Protein AF-A0A151UJQ2-F1 (afdb_monomer_lite)

Structure (mmCIF, N/CA/C/O backbone):
data_AF-A0A151UJQ2-F1
#
_entry.id   AF-A0A151UJQ2-F1
#
loop_
_atom_site.group_PDB
_atom_site.id
_atom_site.type_symbol
_atom_site.label_atom_id
_atom_site.label_alt_id
_atom_site.label_comp_id
_atom_site.label_asym_id
_atom_site.label_entity_id
_atom_site.label_seq_id
_atom_site.pdbx_PDB_ins_code
_atom_site.Cartn_x
_atom_site.Cartn_y
_atom_site.Cartn_z
_atom_site.occupancy
_atom_site.B_iso_or_equiv
_atom_site.auth_seq_id
_atom_site.auth_comp_id
_atom_site.auth_asym_id
_atom_site.auth_atom_id
_atom_site.pdbx_PDB_model_num
ATOM 1 N N . MET A 1 1 ? 1.422 17.877 -11.902 1.00 35.19 1 MET A N 1
ATOM 2 C CA . MET A 1 1 ? 1.586 17.214 -10.594 1.00 35.19 1 MET A CA 1
ATOM 3 C C . MET A 1 1 ? 0.259 17.316 -9.859 1.00 35.19 1 MET A C 1
ATOM 5 O O . MET A 1 1 ? 0.004 18.330 -9.222 1.00 35.19 1 MET A O 1
ATOM 9 N N . THR A 1 2 ? -0.645 16.349 -10.036 1.00 39.09 2 THR A N 1
ATOM 10 C CA . THR A 1 2 ? -1.958 16.385 -9.369 1.00 39.09 2 THR A CA 1
ATOM 11 C C . THR A 1 2 ? -1.910 15.424 -8.195 1.00 39.09 2 THR A C 1
ATOM 13 O O . THR A 1 2 ? -2.050 14.216 -8.369 1.00 39.09 2 THR A O 1
ATOM 16 N N . LEU A 1 3 ? -1.672 15.973 -7.004 1.00 44.91 3 LEU A N 1
ATOM 17 C CA . LEU A 1 3 ? -1.770 15.251 -5.743 1.00 44.91 3 LEU A CA 1
ATOM 18 C C . LEU A 1 3 ? -3.203 14.714 -5.616 1.00 44.91 3 LEU A C 1
ATOM 20 O O . LEU A 1 3 ? -4.153 15.477 -5.433 1.00 44.91 3 LEU A O 1
ATOM 24 N N . VAL A 1 4 ? -3.380 13.402 -5.753 1.00 54.59 4 VAL A N 1
ATOM 25 C CA . VAL A 1 4 ? -4.663 12.749 -5.478 1.00 54.59 4 VAL A CA 1
ATOM 26 C C . VAL A 1 4 ? -4.844 12.824 -3.960 1.00 54.59 4 VAL A C 1
ATOM 28 O O . VAL A 1 4 ? -4.207 12.104 -3.205 1.00 54.59 4 VAL A O 1
ATOM 31 N N . SER A 1 5 ? -5.594 13.817 -3.492 1.00 54.88 5 SER A N 1
ATOM 32 C CA . SER A 1 5 ? -5.756 14.101 -2.064 1.00 54.88 5 SER A CA 1
ATOM 33 C C . SER A 1 5 ? -6.420 12.929 -1.329 1.00 54.88 5 SER A C 1
ATOM 35 O O . SER A 1 5 ? -7.575 12.624 -1.548 1.00 54.88 5 SER A O 1
ATOM 37 N N . THR A 1 6 ? -5.757 12.260 -0.392 1.00 59.94 6 THR A N 1
ATOM 38 C CA . THR A 1 6 ? -6.407 11.200 0.408 1.00 59.94 6 THR A CA 1
ATOM 39 C C . THR A 1 6 ? -7.452 11.741 1.398 1.00 59.94 6 THR A C 1
ATOM 41 O O . THR A 1 6 ? -8.143 10.957 2.048 1.00 59.94 6 THR A O 1
ATOM 44 N N . SER A 1 7 ? -7.638 13.066 1.475 1.00 57.69 7 SER A N 1
ATOM 45 C CA . SER A 1 7 ? -8.542 13.745 2.409 1.00 57.69 7 SER A CA 1
ATOM 46 C C . SER A 1 7 ? -10.016 13.369 2.237 1.00 57.69 7 SER A C 1
ATOM 48 O O . SER A 1 7 ? -10.766 13.410 3.204 1.00 57.69 7 SER A O 1
ATOM 50 N N . TYR A 1 8 ? -10.450 12.951 1.044 1.00 55.22 8 TYR A N 1
ATOM 51 C CA . TYR A 1 8 ? -11.830 12.490 0.826 1.00 55.22 8 TYR A CA 1
ATOM 52 C C . TYR A 1 8 ? -12.083 11.064 1.318 1.00 55.22 8 TYR A C 1
ATOM 54 O O . TYR A 1 8 ? -13.232 10.679 1.529 1.00 55.22 8 TYR A O 1
ATOM 62 N N . ILE A 1 9 ? -11.031 10.273 1.539 1.00 59.78 9 ILE A N 1
ATOM 63 C CA . ILE A 1 9 ? -11.175 8.890 1.993 1.00 59.78 9 ILE A CA 1
ATOM 64 C C . ILE A 1 9 ? -11.754 8.858 3.407 1.00 59.78 9 ILE A C 1
ATOM 66 O O . ILE A 1 9 ? -12.540 7.963 3.695 1.00 59.78 9 ILE A O 1
ATOM 70 N N . SER A 1 10 ? -11.436 9.819 4.281 1.00 57.88 10 SER A N 1
ATOM 71 C CA . SER A 1 10 ? -11.972 9.883 5.652 1.00 57.88 10 SER A CA 1
ATOM 72 C C . SER A 1 10 ? -13.460 10.252 5.711 1.00 57.88 10 SER A C 1
ATOM 74 O O . SER A 1 10 ? -14.137 9.829 6.643 1.00 57.88 10 SER A O 1
ATOM 76 N N . LEU A 1 11 ? -13.975 10.959 4.699 1.00 59.56 11 LEU A N 1
ATOM 77 C CA . LEU A 1 11 ? -15.348 11.475 4.652 1.00 59.56 11 LEU A CA 1
ATOM 78 C C . LEU A 1 11 ? -16.390 10.424 4.254 1.00 59.56 11 LEU A C 1
ATOM 80 O O . LEU A 1 11 ? -17.583 10.640 4.451 1.00 59.56 11 LEU A O 1
ATOM 84 N N . VAL A 1 12 ? -15.960 9.291 3.694 1.00 59.41 12 VAL A N 1
ATOM 85 C CA . VAL A 1 12 ? -16.871 8.252 3.203 1.00 59.41 12 VAL A CA 1
ATOM 86 C C . VAL A 1 12 ? -16.637 6.943 3.976 1.00 59.41 12 VAL A C 1
ATOM 88 O O . VAL A 1 12 ? -15.484 6.509 4.117 1.00 59.41 12 VAL A O 1
ATOM 91 N N . PRO A 1 13 ? -17.693 6.271 4.482 1.00 60.00 13 PRO A N 1
ATOM 92 C CA . PRO A 1 13 ? -17.589 4.994 5.193 1.00 60.00 13 PRO A CA 1
ATOM 93 C C . PRO A 1 13 ? -17.366 3.827 4.214 1.00 60.00 13 PRO A C 1
ATOM 95 O O . PRO A 1 13 ? -18.125 2.865 4.161 1.00 60.00 13 PRO A O 1
ATOM 98 N N . ILE A 1 14 ? -16.321 3.912 3.394 1.00 66.56 14 ILE A N 1
ATOM 99 C CA . ILE A 1 14 ? -15.983 2.888 2.404 1.00 66.56 14 ILE A CA 1
ATOM 100 C C . ILE A 1 14 ? -15.098 1.847 3.078 1.00 66.56 14 ILE A C 1
ATOM 102 O O . ILE A 1 14 ? -14.007 2.183 3.521 1.00 66.56 14 ILE A O 1
ATOM 106 N N . SER A 1 15 ? -15.516 0.583 3.126 1.00 68.38 15 SER A N 1
ATOM 107 C CA . SER A 1 15 ? -14.694 -0.503 3.687 1.00 68.38 15 SER A CA 1
ATOM 108 C C . SER A 1 15 ? -13.579 -0.980 2.746 1.00 68.38 15 SER A C 1
ATOM 110 O O . SER A 1 15 ? -12.629 -1.616 3.200 1.00 68.38 15 SER A O 1
ATOM 112 N N . VAL A 1 16 ? -13.693 -0.704 1.440 1.00 72.12 16 VAL A N 1
ATOM 113 C CA . VAL A 1 16 ? -12.786 -1.216 0.402 1.00 72.12 16 VAL A CA 1
ATOM 114 C C . VAL A 1 16 ? -12.450 -0.147 -0.641 1.00 72.12 16 VAL A C 1
ATOM 116 O O . VAL A 1 16 ? -13.332 0.335 -1.347 1.00 72.12 16 VAL A O 1
ATOM 119 N N . ILE A 1 17 ? -11.167 0.173 -0.798 1.00 77.19 17 ILE A N 1
ATOM 120 C CA . ILE A 1 17 ? -10.669 1.117 -1.806 1.00 77.19 17 ILE A CA 1
ATOM 121 C C . ILE A 1 17 ? -10.026 0.321 -2.942 1.00 77.19 17 ILE A C 1
ATOM 123 O O . ILE A 1 17 ? -9.005 -0.335 -2.743 1.00 77.19 17 ILE A O 1
ATOM 127 N N . LYS A 1 18 ? -10.616 0.372 -4.143 1.00 81.81 18 LYS A N 1
ATOM 128 C CA . LYS A 1 18 ? -10.051 -0.265 -5.345 1.00 81.81 18 LYS A CA 1
ATOM 129 C C . LYS A 1 18 ? -9.156 0.724 -6.079 1.00 81.81 18 LYS A C 1
ATOM 131 O O . LYS A 1 18 ? -9.619 1.762 -6.550 1.00 81.81 18 LYS A O 1
ATOM 136 N N . LEU A 1 19 ? -7.881 0.388 -6.212 1.00 80.62 19 LEU A N 1
ATOM 137 C CA . LEU A 1 19 ? -6.928 1.196 -6.961 1.00 80.62 19 LEU A CA 1
ATOM 138 C C . LEU A 1 19 ? -7.074 0.914 -8.452 1.00 80.62 19 LEU A C 1
ATOM 140 O O . LEU A 1 19 ? -7.146 -0.243 -8.877 1.00 80.62 19 LEU A O 1
ATOM 144 N N . ARG A 1 20 ? -7.090 1.982 -9.253 1.00 80.12 20 ARG A N 1
ATOM 145 C CA . ARG A 1 20 ? -7.125 1.870 -10.713 1.00 80.12 20 ARG A CA 1
ATOM 146 C C . ARG A 1 20 ? -5.800 1.289 -11.231 1.00 80.12 20 ARG A C 1
ATOM 148 O O . ARG A 1 20 ? -4.745 1.731 -10.774 1.00 80.12 20 ARG A O 1
ATOM 155 N N . PRO A 1 21 ? -5.822 0.415 -12.256 1.00 75.94 21 PRO A N 1
ATOM 156 C CA . PRO A 1 21 ? -4.609 -0.186 -12.816 1.00 75.94 21 PRO A CA 1
ATOM 157 C C . PRO A 1 21 ? -3.568 0.828 -13.299 1.00 75.94 21 PRO A C 1
ATOM 159 O O . PRO A 1 21 ? -2.379 0.566 -13.211 1.00 75.94 21 PRO A O 1
ATOM 162 N N . GLY A 1 22 ? -3.984 2.010 -13.771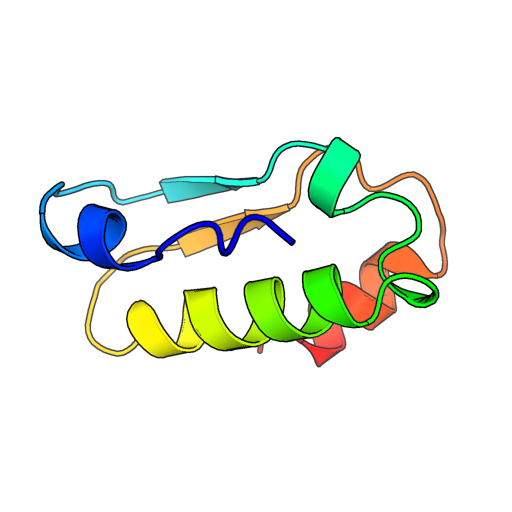 1.00 80.31 22 GLY A N 1
ATOM 163 C CA . GLY A 1 22 ? -3.051 3.063 -14.197 1.00 80.31 22 GLY A CA 1
ATOM 164 C C . GLY A 1 22 ? -2.164 3.622 -13.076 1.00 80.31 22 GLY A C 1
ATOM 165 O O . GLY A 1 22 ? -1.139 4.229 -13.365 1.00 80.31 22 GLY A O 1
ATOM 166 N N . LEU A 1 23 ? -2.541 3.407 -11.812 1.00 77.19 23 LEU A N 1
ATOM 167 C CA . LEU A 1 23 ? -1.742 3.793 -10.648 1.00 77.19 23 LEU A CA 1
ATOM 168 C C . LEU A 1 23 ? 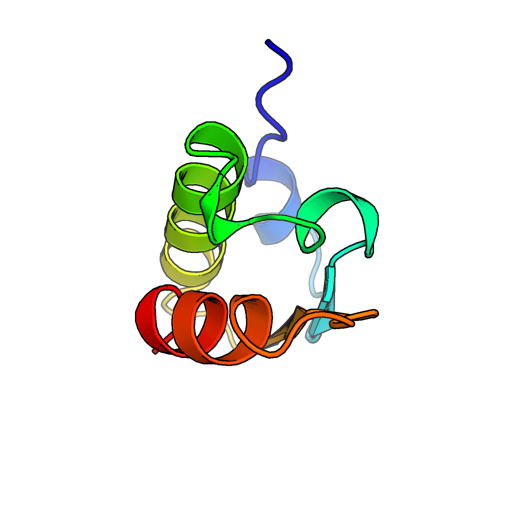-0.757 2.693 -10.225 1.00 77.19 23 LEU A C 1
ATOM 170 O O . LEU A 1 23 ? 0.289 2.986 -9.655 1.00 77.19 23 LEU A O 1
ATOM 174 N N . VAL A 1 24 ? -1.112 1.441 -10.515 1.00 81.31 24 VAL A N 1
ATOM 175 C CA . VAL A 1 24 ? -0.360 0.232 -10.158 1.00 81.31 24 VAL A CA 1
ATOM 176 C C . VAL A 1 24 ? 0.671 -0.131 -11.230 1.00 81.31 24 VAL A C 1
ATOM 178 O O . VAL A 1 24 ? 1.752 -0.613 -10.902 1.00 81.31 24 VAL A O 1
ATOM 181 N N . ARG A 1 25 ? 0.357 0.130 -12.505 1.00 82.25 25 ARG A N 1
ATO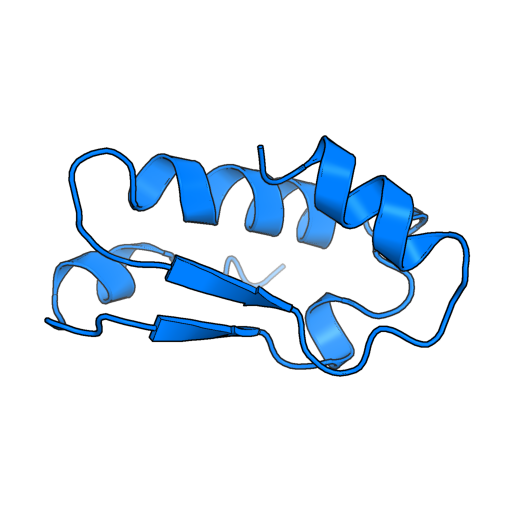M 182 C CA . ARG A 1 25 ? 1.249 -0.170 -13.627 1.00 82.25 25 ARG A CA 1
ATOM 183 C C . ARG A 1 25 ? 2.575 0.560 -13.507 1.00 82.25 25 ARG A C 1
ATOM 185 O O . ARG A 1 25 ? 2.596 1.777 -13.306 1.00 82.25 25 ARG A O 1
ATOM 192 N N . ASP A 1 26 ? 3.663 -0.181 -13.675 1.00 80.62 26 ASP A N 1
ATOM 193 C CA . ASP A 1 26 ? 5.032 0.324 -13.572 1.00 80.62 26 ASP A CA 1
ATOM 194 C C . ASP A 1 26 ? 5.294 1.063 -12.250 1.00 80.62 26 ASP A C 1
ATOM 196 O O . ASP A 1 26 ? 6.116 1.980 -12.209 1.00 80.62 26 ASP A O 1
ATOM 200 N N . ILE A 1 27 ? 4.607 0.703 -11.155 1.00 81.62 27 ILE A N 1
ATOM 201 C CA . ILE A 1 27 ? 4.764 1.399 -9.868 1.00 81.62 27 ILE A CA 1
ATOM 202 C C . ILE A 1 27 ? 6.223 1.420 -9.408 1.00 81.62 27 ILE A C 1
ATOM 204 O O . ILE A 1 27 ? 6.659 2.399 -8.820 1.00 81.62 27 ILE A O 1
ATOM 208 N N . ASN A 1 28 ? 7.016 0.409 -9.763 1.00 78.25 28 ASN A N 1
ATOM 209 C CA . ASN A 1 28 ? 8.454 0.372 -9.504 1.00 78.25 28 ASN A CA 1
ATOM 210 C C . ASN A 1 28 ? 9.217 1.568 -10.127 1.00 78.25 28 ASN A C 1
ATOM 212 O O . ASN A 1 28 ? 10.156 2.083 -9.529 1.00 78.25 28 ASN A O 1
ATOM 216 N N . ARG A 1 29 ? 8.764 2.079 -11.278 1.00 83.44 29 ARG A N 1
ATOM 217 C CA . ARG A 1 29 ? 9.388 3.197 -12.009 1.00 83.44 29 ARG A CA 1
ATOM 218 C C . ARG A 1 29 ? 8.750 4.558 -11.704 1.00 83.44 29 ARG A C 1
ATOM 220 O O . ARG A 1 29 ? 9.262 5.583 -12.143 1.00 83.44 29 ARG A O 1
ATOM 227 N N . ARG A 1 30 ? 7.623 4.588 -10.984 1.00 83.06 30 ARG A N 1
ATOM 228 C CA . ARG A 1 30 ? 6.809 5.790 -10.732 1.00 83.06 30 ARG A CA 1
ATOM 229 C C . ARG A 1 30 ? 6.866 6.196 -9.257 1.00 83.06 30 ARG A C 1
ATOM 231 O O . ARG A 1 30 ? 5.964 5.859 -8.494 1.00 83.06 30 ARG A O 1
ATOM 238 N N . GLN A 1 31 ? 7.890 6.955 -8.864 1.00 80.94 31 GLN A N 1
ATOM 239 C CA . GLN A 1 31 ? 8.095 7.383 -7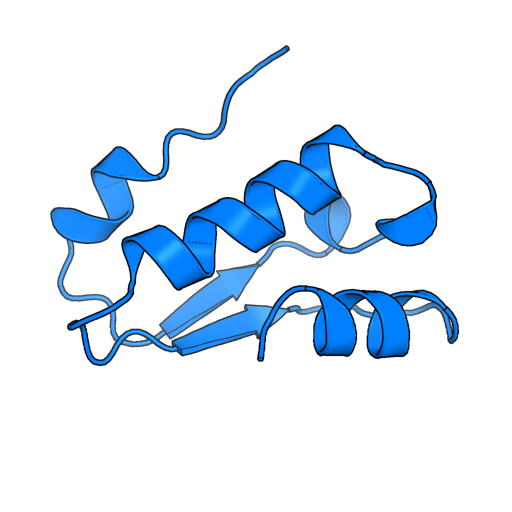.466 1.00 80.94 31 GLN A CA 1
ATOM 240 C C . GLN A 1 31 ? 6.892 8.121 -6.853 1.00 80.94 31 GLN A C 1
ATOM 242 O O . GLN A 1 31 ? 6.526 7.848 -5.714 1.00 80.94 31 GLN A O 1
ATOM 247 N N . GLU A 1 32 ? 6.214 8.999 -7.600 1.00 80.44 32 GLU A N 1
ATOM 248 C CA . GLU A 1 32 ? 4.989 9.658 -7.110 1.00 80.44 32 GLU A CA 1
ATOM 249 C C . GLU A 1 32 ? 3.884 8.655 -6.761 1.00 80.44 32 GLU A C 1
ATOM 251 O O . GLU A 1 32 ? 3.238 8.768 -5.718 1.00 80.44 32 GLU A O 1
ATOM 256 N N . ASN A 1 33 ? 3.687 7.637 -7.604 1.00 83.12 33 ASN A N 1
ATOM 257 C CA . ASN A 1 33 ? 2.697 6.598 -7.344 1.00 83.12 33 ASN A CA 1
ATOM 258 C C . ASN A 1 33 ? 3.097 5.756 -6.129 1.00 83.12 33 ASN A C 1
ATOM 260 O O . ASN A 1 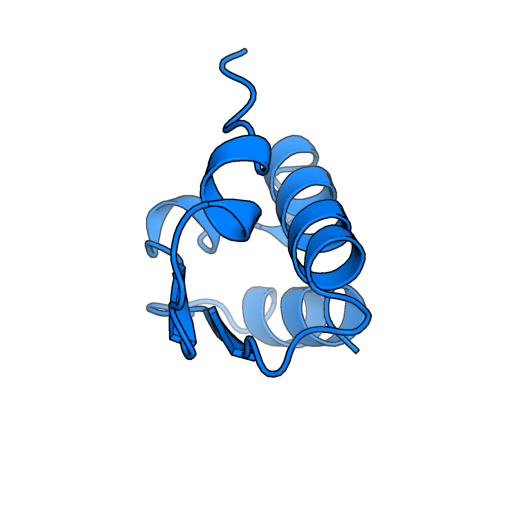33 ? 2.225 5.372 -5.355 1.00 83.12 33 ASN A O 1
ATOM 264 N N . GLN A 1 34 ? 4.392 5.496 -5.930 1.00 81.25 34 GLN A N 1
ATOM 265 C CA . GLN A 1 34 ? 4.886 4.811 -4.733 1.00 81.25 34 GLN A CA 1
ATOM 266 C C . GLN A 1 34 ? 4.571 5.615 -3.471 1.00 81.25 34 GLN A C 1
ATOM 268 O O . GLN A 1 34 ? 3.994 5.071 -2.534 1.00 81.25 34 GLN A O 1
ATOM 273 N N . LEU A 1 35 ? 4.880 6.915 -3.463 1.00 82.69 35 LEU A N 1
ATOM 274 C CA . LEU A 1 35 ? 4.592 7.808 -2.337 1.00 82.69 35 LEU A CA 1
ATOM 275 C C . LEU A 1 35 ? 3.089 7.900 -2.050 1.00 82.69 35 LEU A C 1
ATOM 277 O O . LEU A 1 35 ? 2.676 7.887 -0.890 1.00 82.69 35 LEU A O 1
ATOM 281 N N . PHE A 1 36 ? 2.256 7.934 -3.091 1.00 79.19 36 PHE A N 1
ATOM 282 C CA . PHE A 1 36 ? 0.805 7.894 -2.938 1.00 79.19 36 PHE A CA 1
ATOM 283 C C . PHE A 1 36 ? 0.322 6.569 -2.331 1.00 79.19 36 PHE A C 1
ATOM 285 O O . PHE A 1 36 ? -0.457 6.567 -1.379 1.00 79.19 36 PHE A O 1
ATOM 292 N N . MET A 1 37 ? 0.812 5.432 -2.829 1.00 78.88 37 MET A N 1
ATOM 293 C CA . MET A 1 37 ? 0.461 4.121 -2.276 1.00 78.88 37 MET A CA 1
ATOM 294 C C . MET A 1 37 ? 0.992 3.915 -0.857 1.00 78.88 37 MET A C 1
ATOM 296 O O . MET A 1 37 ? 0.403 3.137 -0.122 1.00 78.88 37 MET A O 1
ATOM 300 N N . GLN A 1 38 ? 2.056 4.609 -0.445 1.00 79.19 38 GLN A N 1
ATOM 301 C CA . GLN A 1 38 ? 2.533 4.606 0.941 1.00 79.19 38 GLN A CA 1
ATOM 302 C C . GLN A 1 38 ? 1.679 5.492 1.856 1.00 79.19 38 GLN A 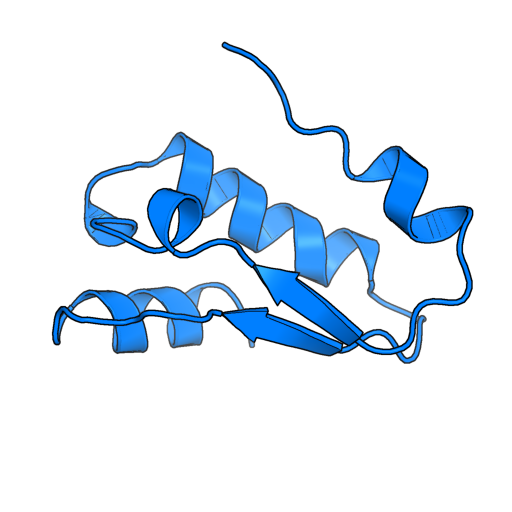C 1
ATOM 304 O O . GLN A 1 38 ? 1.472 5.164 3.025 1.00 79.19 38 GLN A O 1
ATOM 309 N N . SER A 1 39 ? 1.198 6.635 1.363 1.00 78.12 39 SER A N 1
ATOM 310 C CA . SER A 1 39 ? 0.406 7.569 2.172 1.00 78.12 39 SER A CA 1
ATOM 311 C C . SER A 1 39 ? -1.033 7.094 2.380 1.00 78.12 39 SER A C 1
ATOM 313 O O . SER A 1 39 ? -1.640 7.407 3.404 1.00 78.12 39 SER A O 1
ATOM 315 N N . LEU A 1 40 ? -1.575 6.297 1.456 1.00 75.75 40 LEU A N 1
ATOM 316 C CA . LEU A 1 40 ? -2.971 5.865 1.479 1.00 75.75 40 LEU A CA 1
ATOM 317 C C . LEU A 1 40 ? -3.297 4.855 2.601 1.00 75.75 40 LEU A C 1
ATOM 319 O O . LEU A 1 40 ? -4.245 5.110 3.343 1.00 75.75 40 LEU A O 1
ATOM 323 N N . PRO A 1 41 ? -2.518 3.776 2.826 1.00 72.50 41 PRO A N 1
ATOM 324 C CA . PRO A 1 41 ? -2.661 2.910 3.995 1.00 72.50 41 PRO A CA 1
ATOM 325 C C . PRO A 1 41 ? -2.389 3.662 5.294 1.00 72.50 41 PRO A C 1
ATOM 327 O O . PRO A 1 41 ? -3.133 3.485 6.252 1.00 72.50 41 PRO A O 1
ATOM 330 N N . LYS A 1 42 ? -1.389 4.560 5.311 1.00 73.94 42 LYS A N 1
ATOM 331 C CA . LYS A 1 42 ? -1.082 5.407 6.477 1.00 73.94 42 LYS A CA 1
ATOM 332 C C . LYS A 1 42 ? -2.271 6.278 6.885 1.00 73.94 42 LYS A C 1
ATOM 334 O O . LYS A 1 42 ? -2.585 6.359 8.065 1.00 73.94 42 LYS A O 1
ATOM 339 N N . ALA A 1 43 ? -2.977 6.863 5.919 1.00 71.62 43 ALA A N 1
ATOM 340 C CA . ALA A 1 43 ? -4.208 7.615 6.162 1.00 71.62 43 ALA A CA 1
ATOM 341 C C . ALA A 1 43 ? -5.399 6.727 6.579 1.00 71.62 43 ALA A C 1
ATOM 343 O O . ALA A 1 43 ? -6.393 7.232 7.097 1.00 71.62 43 ALA A O 1
ATOM 344 N N . CYS A 1 44 ? -5.314 5.414 6.349 1.00 69.81 44 CYS A N 1
ATOM 345 C CA . CYS A 1 44 ? -6.325 4.437 6.748 1.00 69.81 44 CYS A CA 1
ATOM 346 C C . CYS A 1 44 ? -6.022 3.765 8.101 1.00 69.81 44 CYS A C 1
ATOM 348 O O . CYS A 1 44 ? -6.867 3.001 8.576 1.00 69.81 44 CYS A O 1
ATOM 350 N N . ILE A 1 45 ? -4.878 4.051 8.743 1.00 70.56 45 ILE A N 1
ATOM 351 C CA . ILE A 1 45 ? -4.532 3.539 10.080 1.00 70.56 45 ILE A CA 1
ATOM 352 C C . ILE A 1 45 ? -5.643 3.925 11.069 1.00 70.56 45 ILE A C 1
ATOM 354 O O . ILE A 1 45 ? -6.033 5.085 11.165 1.00 70.56 45 ILE A O 1
ATOM 358 N N . GLY A 1 46 ? -6.188 2.935 11.784 1.00 68.12 46 GLY A N 1
ATOM 359 C CA . GLY A 1 46 ? -7.305 3.123 12.722 1.00 68.12 46 GLY A CA 1
ATOM 360 C C . GLY A 1 46 ? -8.704 3.010 12.100 1.00 68.12 46 GLY A C 1
ATOM 361 O O . GLY A 1 46 ? -9.699 3.031 12.821 1.00 68.12 46 GLY A O 1
ATOM 362 N N . THR A 1 47 ? -8.811 2.824 10.782 1.00 69.69 47 THR A N 1
ATOM 363 C CA . THR A 1 47 ? -10.083 2.560 10.092 1.00 69.69 47 THR A CA 1
ATOM 364 C C . THR A 1 47 ? -10.117 1.129 9.543 1.00 69.69 47 THR A C 1
ATOM 366 O O . THR A 1 47 ? -9.092 0.591 9.141 1.00 69.69 47 THR A O 1
ATOM 369 N N . ARG A 1 48 ? -11.294 0.484 9.461 1.00 67.19 48 ARG A N 1
ATOM 370 C CA . ARG A 1 48 ? -11.439 -0.864 8.847 1.00 67.19 48 ARG A CA 1
ATOM 371 C C . ARG A 1 48 ? -11.352 -0.846 7.308 1.00 67.19 48 ARG A C 1
ATOM 373 O O . ARG A 1 48 ? -11.986 -1.665 6.641 1.00 67.19 48 ARG A O 1
ATOM 380 N N . LYS A 1 49 ? -10.641 0.122 6.727 1.00 73.81 49 LYS A N 1
ATOM 381 C CA . LYS A 1 49 ? -10.558 0.324 5.278 1.00 73.81 49 LYS A CA 1
ATOM 382 C C . LYS A 1 49 ? -9.439 -0.539 4.718 1.00 73.81 49 LYS A C 1
ATOM 384 O O . LYS A 1 49 ? -8.288 -0.394 5.111 1.00 73.81 49 LYS A O 1
ATOM 389 N N . ARG A 1 50 ? -9.779 -1.443 3.800 1.00 73.62 50 ARG A N 1
ATOM 390 C CA . ARG A 1 50 ? -8.809 -2.279 3.082 1.00 73.62 50 ARG A CA 1
ATOM 391 C C . ARG A 1 50 ? -8.593 -1.738 1.680 1.00 73.62 50 ARG A C 1
ATOM 393 O O . ARG A 1 50 ? -9.547 -1.399 0.982 1.00 73.62 50 ARG A O 1
ATOM 400 N N . VAL A 1 51 ? -7.341 -1.662 1.260 1.00 77.06 51 VAL A N 1
ATOM 401 C CA . VAL A 1 51 ? -6.966 -1.144 -0.054 1.00 77.06 51 VAL A CA 1
ATOM 402 C C . VAL A 1 51 ? -6.562 -2.318 -0.935 1.00 77.06 51 VAL A C 1
ATOM 404 O O . VAL A 1 51 ? -5.768 -3.155 -0.521 1.00 77.06 51 VAL A O 1
ATOM 407 N N . PHE A 1 52 ? -7.107 -2.386 -2.147 1.00 80.38 52 PHE A N 1
ATOM 408 C CA . PHE A 1 52 ? -6.811 -3.448 -3.103 1.00 80.38 52 PHE A CA 1
ATOM 409 C C . PHE A 1 52 ? -6.270 -2.858 -4.398 1.00 80.38 52 PHE A C 1
ATOM 411 O O . PHE A 1 52 ? -6.946 -2.077 -5.079 1.00 80.38 52 PHE A O 1
ATOM 418 N N . ALA A 1 53 ? -5.059 -3.270 -4.760 1.00 81.69 53 ALA A N 1
ATOM 419 C CA . ALA A 1 53 ? -4.491 -3.017 -6.073 1.00 81.69 53 ALA A CA 1
ATOM 420 C C . ALA A 1 53 ? -5.160 -3.924 -7.112 1.00 81.69 53 ALA A C 1
ATOM 422 O O . ALA A 1 53 ? -5.228 -5.136 -6.929 1.00 81.69 53 ALA A O 1
ATOM 423 N N . THR A 1 54 ? -5.670 -3.350 -8.205 1.00 78.38 54 THR A N 1
ATOM 424 C CA . THR A 1 54 ? -6.247 -4.131 -9.309 1.00 78.38 54 THR A CA 1
ATOM 425 C C . THR A 1 54 ? -5.426 -3.957 -10.579 1.00 78.38 54 THR A C 1
ATOM 427 O O . THR A 1 54 ? -4.899 -2.878 -10.842 1.00 78.38 54 THR A O 1
ATOM 430 N N . GLY A 1 55 ? -5.325 -5.020 -11.381 1.00 75.88 55 GLY A N 1
ATOM 431 C CA . GLY A 1 55 ? -4.626 -4.979 -12.666 1.00 75.88 55 GLY A CA 1
ATOM 432 C C . GLY A 1 55 ? -3.099 -4.991 -12.573 1.00 75.88 55 GLY A C 1
ATOM 433 O O . GLY A 1 55 ? -2.463 -4.425 -13.459 1.00 75.88 55 GLY A O 1
ATOM 434 N N . VAL A 1 56 ? -2.547 -5.635 -11.536 1.00 78.56 56 VAL A N 1
ATOM 435 C CA . VAL A 1 56 ? -1.133 -6.040 -11.470 1.00 78.56 56 VAL A CA 1
ATOM 436 C C . VAL A 1 56 ? -0.860 -6.960 -12.657 1.00 78.56 56 VAL A C 1
ATOM 438 O O . VAL A 1 56 ? -1.540 -7.975 -12.815 1.00 78.56 56 VAL A O 1
ATOM 441 N N . ARG A 1 57 ? 0.067 -6.575 -13.532 1.00 78.06 57 ARG A N 1
ATOM 442 C CA . ARG A 1 57 ? 0.426 -7.345 -14.737 1.00 78.06 57 ARG A CA 1
ATOM 443 C C . ARG A 1 57 ? 1.898 -7.711 -14.786 1.00 78.06 57 ARG A C 1
ATOM 445 O O . ARG A 1 57 ? 2.241 -8.658 -15.482 1.00 78.06 57 ARG A O 1
ATOM 452 N N . SER A 1 58 ? 2.743 -6.966 -14.080 1.00 75.94 58 SER A N 1
ATOM 453 C CA . SER A 1 58 ? 4.178 -7.220 -14.042 1.00 75.94 58 SER A CA 1
ATOM 454 C C . SER A 1 58 ? 4.573 -7.947 -12.760 1.00 75.94 58 SER A C 1
ATOM 456 O O . SER A 1 58 ? 4.102 -7.622 -11.667 1.00 75.94 58 SER A O 1
ATOM 458 N N . GLU A 1 59 ? 5.489 -8.903 -12.889 1.00 76.06 59 GLU A N 1
ATOM 459 C CA . GLU A 1 59 ? 6.082 -9.640 -11.770 1.00 76.06 59 GLU A CA 1
ATOM 460 C C . GLU A 1 59 ? 6.808 -8.728 -10.772 1.00 76.06 59 GLU A C 1
ATOM 462 O O . GLU A 1 59 ? 6.895 -9.063 -9.596 1.00 76.06 59 GLU A O 1
ATOM 467 N N . CYS A 1 60 ? 7.258 -7.540 -11.197 1.00 75.56 60 CYS A N 1
ATOM 468 C CA . CYS A 1 60 ? 7.898 -6.558 -10.319 1.00 75.56 60 CYS A CA 1
ATOM 469 C C . CYS A 1 60 ? 6.892 -5.681 -9.550 1.00 75.56 60 CYS A C 1
ATOM 471 O O . CYS A 1 60 ? 7.246 -5.067 -8.541 1.00 75.56 60 CYS A O 1
ATOM 473 N N . GLU A 1 61 ? 5.636 -5.588 -9.999 1.00 79.25 61 GLU A N 1
ATOM 474 C CA . GLU A 1 61 ? 4.611 -4.743 -9.368 1.00 79.25 61 GLU A CA 1
ATOM 475 C C . GLU A 1 61 ? 4.112 -5.354 -8.058 1.00 79.25 61 GLU A C 1
ATOM 477 O O . GLU A 1 61 ? 3.989 -4.648 -7.060 1.00 79.25 61 GLU A O 1
ATOM 482 N N . CYS A 1 62 ? 3.870 -6.667 -8.043 1.00 79.25 62 CYS A N 1
ATOM 483 C CA . CYS A 1 62 ? 3.392 -7.385 -6.863 1.00 79.25 62 CYS A CA 1
ATOM 484 C C . CYS A 1 62 ? 4.342 -7.273 -5.647 1.00 79.25 62 CYS A C 1
ATOM 486 O O . CYS A 1 62 ? 3.872 -6.857 -4.587 1.00 79.25 62 CYS A O 1
ATOM 488 N N . PRO A 1 63 ? 5.659 -7.557 -5.758 1.00 80.38 63 PRO A N 1
ATOM 489 C CA . PRO A 1 63 ? 6.593 -7.396 -4.642 1.00 80.38 63 PRO A CA 1
ATOM 490 C C . PRO A 1 63 ? 6.757 -5.928 -4.232 1.00 80.38 63 PRO A C 1
ATOM 492 O O . PRO A 1 63 ? 6.871 -5.638 -3.045 1.00 80.38 63 PRO A O 1
ATOM 495 N N . THR A 1 64 ? 6.690 -4.986 -5.181 1.00 80.75 64 THR A N 1
ATOM 496 C CA . THR A 1 64 ? 6.721 -3.549 -4.860 1.00 80.75 64 THR A CA 1
ATOM 497 C C . THR A 1 64 ? 5.495 -3.137 -4.032 1.00 80.75 64 THR A C 1
ATOM 499 O O . THR A 1 64 ? 5.631 -2.410 -3.053 1.00 80.75 64 THR A O 1
ATOM 502 N N . LEU A 1 65 ? 4.297 -3.618 -4.377 1.00 79.31 65 LEU A N 1
ATOM 503 C CA . LEU A 1 65 ? 3.072 -3.351 -3.614 1.00 79.31 65 LEU A CA 1
ATOM 504 C C . LEU A 1 65 ? 3.096 -3.989 -2.222 1.00 79.31 65 LEU A C 1
ATOM 506 O O . LEU A 1 65 ? 2.712 -3.328 -1.264 1.00 79.31 65 LEU A O 1
ATOM 510 N N . LEU A 1 66 ? 3.576 -5.231 -2.112 1.00 81.81 66 LEU A N 1
ATOM 511 C CA . LEU A 1 66 ? 3.769 -5.925 -0.832 1.00 81.81 66 LEU A CA 1
ATOM 512 C C . LEU A 1 66 ? 4.735 -5.173 0.088 1.00 81.81 66 LEU A C 1
ATOM 514 O O . LEU A 1 66 ? 4.513 -5.110 1.290 1.00 81.81 66 LEU A O 1
ATOM 518 N N . TRP A 1 67 ? 5.787 -4.572 -0.471 1.00 79.31 67 TRP A N 1
ATOM 519 C CA . TRP A 1 67 ? 6.725 -3.763 0.305 1.00 79.31 67 TRP A CA 1
ATOM 520 C C . TRP A 1 67 ? 6.124 -2.418 0.748 1.00 79.31 67 TRP A C 1
ATOM 522 O O . TRP A 1 67 ? 6.414 -1.930 1.837 1.00 79.31 67 TRP A O 1
ATOM 532 N N . ILE A 1 68 ? 5.276 -1.811 -0.088 1.00 73.62 68 ILE A N 1
ATOM 533 C CA . ILE A 1 68 ? 4.666 -0.496 0.167 1.00 73.62 68 ILE A CA 1
ATOM 534 C C . ILE A 1 68 ? 3.460 -0.576 1.120 1.00 73.62 68 ILE A C 1
ATOM 536 O O . ILE A 1 68 ? 3.189 0.386 1.843 1.00 73.62 68 ILE A O 1
ATOM 540 N N . MET A 1 69 ? 2.726 -1.689 1.113 1.00 69.06 69 MET A N 1
ATOM 541 C CA . MET A 1 69 ? 1.458 -1.866 1.828 1.00 69.06 69 MET A CA 1
ATOM 542 C C . MET A 1 69 ? 1.523 -3.092 2.762 1.00 69.06 69 MET A C 1
ATOM 544 O O . MET A 1 69 ? 1.005 -4.145 2.386 1.00 69.06 69 MET A O 1
ATOM 548 N N . PRO A 1 70 ? 2.169 -2.979 3.940 1.00 60.78 70 PRO A N 1
ATOM 549 C CA . PRO A 1 70 ? 2.215 -4.052 4.935 1.00 60.78 70 PRO A CA 1
ATOM 550 C C . PRO A 1 70 ? 0.870 -4.288 5.638 1.00 60.78 70 PRO A C 1
ATOM 552 O O . PRO A 1 70 ? 0.064 -3.331 5.746 1.00 60.78 70 PRO A O 1
#

Foldseek 3Di:
DDPPDLVVVVVDLALEAEDDQVLLPPVVVVVSSLVNLLVNVVVCVPHNHDYDYPDPDDPVSVVSSVVSHD

Secondary structure (DSSP, 8-state):
-----GGGTTTS--SEEEEPHHHHTTGGG-HHHHHHHHHHHHHHTTS--EEEE----STTHHHHHHHH--

Sequence (70 aa):
MTLVSTSYISLVPISVIKLRPGLVRDINRRQENQLFMQSLPKACIGTRKRVFATGVRSECECPTLLWIMP

pLDDT: mean 72.58, std 10.66, range [35.19, 83.44]

Radius of gyration: 11.81 Å; chains: 1; bounding box: 27×27×28 Å